Protein AF-A0A4Y9YBQ2-F1 (afdb_monomer)

Solvent-accessible surface area (backbone atoms only — not comparable to full-atom values): 8534 Å² total; per-residue (Å²): 120,81,76,60,64,74,80,47,97,61,52,75,68,55,50,54,53,50,49,50,53,51,50,43,52,56,54,51,53,49,58,74,42,38,68,60,37,47,74,73,56,74,52,59,44,95,51,78,89,71,76,59,71,54,60,51,67,58,55,50,52,48,53,50,47,52,64,72,40,59,87,47,47,63,62,60,61,54,68,72,64,74,46,59,78,79,62,68,38,44,84,66,38,86,88,66,56,30,70,59,42,44,48,54,53,56,61,67,34,76,77,58,74,42,97,73,50,82,67,47,75,78,47,44,66,60,53,56,52,53,56,51,53,53,61,62,65,74,74,118

pLDDT: mean 88.91, std 13.11, range [45.28, 98.0]

Mean predicted aligned error: 8.49 Å

Organism: NCBI:txid205917

Secondary structure (DSSP, 8-state):
-GGGGGSS---HHHHHHHHHHHHHHHHHHHHHTHHHHHHTT-S--SSGGGT--TTHHHHHHHHHHHHHHGGGHHHHHHTT---HHHH--SSS-TTS-HHHHHHHHHHHSGGGGSSS-TTHHHHHHHHHHHHHHHHHHTT-

Foldseek 3Di:
DLVVVVPDPQDPVRNVLVVLVVVLVVLVVCVVVVVVCVVVPVQDDPDNVPPDDSCVVSVVSNVVSVVVCVVVVLVVVCVVVDACVRVVDLCPHPVRPSVVSVVVVVCPDPQNPDPDGPCCVVCVVVVVVVVVVVVVVVVD

InterPro domains:
  IPR002655 Acyl-CoA oxidase, C-terminal [PF01756] (4-127)
  IPR012258 Acyl-CoA oxidase [PTHR10909] (7-122)
  IPR036250 Acyl-CoA dehydrogenase-like, C-terminal [SSF47203] (6-126)

Structure (mmCIF, N/CA/C/O backbone):
data_AF-A0A4Y9YBQ2-F1
#
_entry.id   AF-A0A4Y9YBQ2-F1
#
loop_
_atom_site.group_PDB
_atom_site.id
_atom_site.type_symbol
_atom_site.label_atom_id
_atom_site.label_alt_id
_atom_site.label_comp_id
_atom_site.label_asym_id
_atom_site.label_entity_id
_atom_site.label_seq_id
_atom_site.pdbx_PDB_ins_code
_atom_site.Cartn_x
_atom_site.Cartn_y
_atom_site.Cartn_z
_atom_site.occupancy
_atom_site.B_iso_or_equiv
_atom_site.auth_seq_id
_atom_site.auth_comp_id
_atom_site.auth_asym_id
_atom_site.auth_atom_id
_atom_site.pdbx_PDB_model_num
ATOM 1 N N . MET A 1 1 ? 5.268 -11.752 -26.389 1.00 45.28 1 MET A N 1
ATOM 2 C CA . MET A 1 1 ? 4.579 -11.174 -25.218 1.00 45.28 1 MET A CA 1
ATOM 3 C C . MET A 1 1 ? 4.196 -9.700 -25.397 1.00 45.28 1 MET A C 1
ATOM 5 O O . MET A 1 1 ? 3.020 -9.409 -25.283 1.00 45.28 1 MET A O 1
ATOM 9 N N . ILE A 1 2 ? 5.089 -8.765 -25.774 1.00 49.91 2 ILE A N 1
ATOM 10 C CA . ILE A 1 2 ? 4.683 -7.351 -26.021 1.00 49.91 2 ILE A CA 1
ATOM 11 C C . ILE A 1 2 ? 3.826 -7.174 -27.298 1.00 49.91 2 ILE A C 1
ATOM 13 O O . ILE A 1 2 ? 2.962 -6.302 -27.345 1.00 49.91 2 ILE A O 1
ATOM 17 N N . ASN A 1 3 ? 4.009 -8.018 -28.321 1.00 46.97 3 ASN A N 1
ATOM 18 C CA . ASN A 1 3 ? 3.246 -7.921 -29.577 1.00 46.97 3 ASN A CA 1
ATOM 19 C C . ASN A 1 3 ? 1.770 -8.351 -29.467 1.00 46.97 3 ASN A C 1
ATOM 21 O O . ASN A 1 3 ? 0.996 -8.011 -30.354 1.00 46.97 3 ASN A O 1
ATOM 25 N N . GLU A 1 4 ? 1.367 -9.036 -28.393 1.00 49.56 4 GLU A N 1
ATOM 26 C CA . GLU A 1 4 ? -0.018 -9.506 -28.188 1.00 49.56 4 GLU A CA 1
ATOM 27 C C . GLU A 1 4 ? -0.932 -8.421 -27.590 1.00 49.56 4 GLU A C 1
ATOM 29 O O . GLU A 1 4 ? -2.150 -8.506 -27.688 1.00 49.56 4 GLU A O 1
ATOM 34 N N . LEU A 1 5 ? -0.364 -7.324 -27.070 1.00 52.31 5 LEU A N 1
ATOM 35 C CA . LEU A 1 5 ? -1.128 -6.142 -26.639 1.00 52.31 5 LEU A CA 1
ATOM 36 C C . LEU A 1 5 ? -1.690 -5.316 -27.812 1.00 52.31 5 LEU A C 1
ATOM 38 O O . LEU A 1 5 ? -2.369 -4.315 -27.581 1.00 52.31 5 LEU A O 1
ATOM 42 N N . ARG A 1 6 ? -1.394 -5.691 -29.065 1.00 53.28 6 ARG A N 1
ATOM 43 C CA . ARG A 1 6 ? -2.005 -5.068 -30.250 1.00 53.28 6 ARG A CA 1
ATOM 44 C C . ARG A 1 6 ? -3.459 -5.494 -30.462 1.00 53.28 6 ARG A C 1
ATOM 46 O O . ARG A 1 6 ? -4.216 -4.684 -30.985 1.00 53.28 6 ARG A O 1
ATOM 53 N N . ASP A 1 7 ? -3.837 -6.688 -30.003 1.00 52.47 7 ASP A N 1
ATOM 54 C CA . ASP A 1 7 ? -5.174 -7.264 -30.219 1.00 52.47 7 ASP A CA 1
ATOM 55 C C . ASP A 1 7 ? -6.123 -7.084 -29.023 1.00 52.47 7 ASP A C 1
ATOM 57 O O . ASP A 1 7 ? -7.315 -7.372 -29.115 1.00 52.47 7 ASP A O 1
ATOM 61 N N . ALA A 1 8 ? -5.626 -6.561 -27.899 1.00 58.00 8 ALA A N 1
ATOM 62 C CA . ALA A 1 8 ? -6.465 -6.206 -26.763 1.00 58.00 8 ALA A CA 1
ATOM 63 C C . ALA A 1 8 ? -7.116 -4.834 -26.998 1.00 58.00 8 ALA A C 1
ATOM 65 O O . ALA A 1 8 ? -6.439 -3.866 -27.351 1.00 58.00 8 ALA A O 1
ATOM 66 N N . SER A 1 9 ? -8.420 -4.729 -26.731 1.00 68.62 9 SER A N 1
ATOM 67 C CA . SER A 1 9 ? -9.279 -3.531 -26.815 1.00 68.62 9 SER A CA 1
ATOM 68 C C . SER A 1 9 ? -8.889 -2.380 -25.866 1.00 68.62 9 SER A C 1
ATOM 70 O O . SER A 1 9 ? -9.724 -1.568 -25.471 1.00 68.62 9 SER A O 1
ATOM 72 N N . VAL A 1 10 ? -7.628 -2.322 -25.446 1.00 74.69 10 VAL A N 1
ATOM 73 C CA . VAL A 1 10 ? -7.082 -1.342 -24.517 1.00 74.69 10 VAL A CA 1
ATOM 74 C C . VAL A 1 10 ? -6.710 -0.092 -25.306 1.00 74.69 10 VAL A C 1
ATOM 76 O O . VAL A 1 10 ? -5.928 -0.149 -26.258 1.00 74.69 10 VAL A O 1
ATOM 79 N N . GLY A 1 11 ? -7.270 1.052 -24.908 1.00 85.31 11 GLY A N 1
ATOM 80 C CA . GLY A 1 11 ? -6.955 2.345 -25.513 1.00 85.31 11 GLY A CA 1
ATOM 81 C C . GLY A 1 11 ? -5.459 2.669 -25.454 1.00 85.31 11 GLY A C 1
ATOM 82 O O . GLY A 1 11 ? -4.715 2.130 -24.636 1.00 85.31 11 GLY A O 1
ATOM 83 N N . GLU A 1 12 ? -5.006 3.585 -26.311 1.00 87.62 12 GLU A N 1
ATOM 84 C CA . GLU A 1 12 ? -3.591 3.971 -26.412 1.00 87.62 12 GLU A CA 1
ATOM 85 C C . GLU A 1 12 ? -2.981 4.360 -25.059 1.00 87.62 12 GLU A C 1
ATOM 87 O O . GLU A 1 12 ? -1.922 3.855 -24.693 1.00 87.62 12 GLU A O 1
ATOM 92 N N . LYS A 1 13 ? -3.709 5.153 -24.267 1.00 88.75 13 LYS A N 1
ATOM 93 C CA . LYS A 1 13 ? -3.306 5.528 -22.905 1.00 88.75 13 LYS A CA 1
ATOM 94 C C . LYS A 1 13 ? -3.125 4.316 -21.990 1.00 88.75 13 LYS A C 1
ATOM 96 O O . LYS A 1 13 ? -2.115 4.225 -21.305 1.00 88.75 13 LYS A O 1
ATOM 101 N N . GLY A 1 14 ? -4.061 3.365 -22.018 1.00 90.75 14 GLY A N 1
ATOM 102 C CA . GLY A 1 14 ? -3.982 2.154 -21.199 1.00 90.75 14 GLY A CA 1
ATOM 103 C C . GLY A 1 14 ? -2.756 1.309 -21.544 1.00 90.75 14 GLY A C 1
ATOM 104 O O . GLY A 1 14 ? -2.075 0.819 -20.649 1.00 90.75 14 GLY A O 1
ATOM 105 N N . ARG A 1 15 ? -2.397 1.213 -22.831 1.00 91.38 15 ARG A N 1
ATOM 106 C CA . ARG A 1 15 ? -1.159 0.536 -23.246 1.00 91.38 15 ARG A CA 1
ATOM 107 C C . ARG A 1 15 ? 0.088 1.224 -22.699 1.00 91.38 15 ARG A C 1
ATOM 109 O O . ARG A 1 15 ? 0.998 0.532 -22.255 1.00 91.38 15 ARG A O 1
ATOM 116 N N . GLU A 1 16 ? 0.139 2.553 -22.711 1.00 93.44 16 GLU A N 1
ATOM 117 C CA . GLU A 1 16 ? 1.276 3.290 -22.148 1.00 93.44 16 GLU A CA 1
ATOM 118 C C . GLU A 1 16 ? 1.403 3.097 -20.633 1.00 93.44 16 GLU A C 1
ATOM 120 O O . GLU A 1 16 ? 2.506 2.874 -20.134 1.00 93.44 16 GLU A O 1
ATOM 125 N N . VAL A 1 17 ? 0.287 3.093 -19.898 1.00 94.88 17 VAL A N 1
ATOM 126 C CA . VAL A 1 17 ? 0.297 2.806 -18.454 1.00 94.88 17 VAL A CA 1
ATOM 127 C C . VAL A 1 17 ? 0.760 1.371 -18.183 1.00 94.88 17 VAL A C 1
ATOM 129 O O . VAL A 1 17 ? 1.655 1.165 -17.366 1.00 94.88 17 VAL A O 1
ATOM 132 N N . LEU A 1 18 ? 0.243 0.380 -18.915 1.00 94.50 18 LEU A N 1
ATOM 133 C CA . LEU A 1 18 ? 0.657 -1.020 -18.762 1.00 94.50 18 LEU A CA 1
ATOM 134 C C . LEU A 1 18 ? 2.140 -1.229 -19.087 1.00 94.50 18 LEU A C 1
ATOM 136 O O . LEU A 1 18 ? 2.815 -1.973 -18.380 1.00 94.50 18 LEU A O 1
ATOM 140 N N . LYS A 1 19 ? 2.679 -0.541 -20.104 1.00 95.56 19 LYS A N 1
ATOM 141 C CA . LYS A 1 19 ? 4.125 -0.549 -20.387 1.00 95.56 19 LYS A CA 1
ATOM 142 C C . LYS A 1 19 ? 4.931 -0.014 -19.208 1.00 95.56 19 LYS A C 1
ATOM 144 O O . LYS A 1 19 ? 5.947 -0.606 -18.864 1.00 95.56 19 LYS A O 1
ATOM 149 N N . ARG A 1 20 ? 4.487 1.075 -18.571 1.00 96.31 20 ARG A N 1
ATOM 150 C CA . ARG A 1 20 ? 5.159 1.636 -17.386 1.00 96.31 20 ARG A CA 1
ATOM 151 C C . ARG A 1 20 ? 5.129 0.672 -16.203 1.00 96.31 20 ARG A C 1
ATOM 153 O O . ARG A 1 20 ? 6.165 0.480 -15.580 1.00 96.31 20 ARG A O 1
ATOM 160 N N . VAL A 1 21 ? 3.986 0.039 -15.928 1.00 96.88 21 VAL A N 1
ATOM 161 C CA . VAL A 1 21 ? 3.866 -0.983 -14.870 1.00 96.88 21 VAL A CA 1
ATOM 162 C C . VAL A 1 21 ? 4.770 -2.180 -15.168 1.00 96.88 21 VAL A C 1
ATOM 164 O O . VAL A 1 21 ? 5.485 -2.648 -14.287 1.00 96.88 21 VAL A O 1
ATOM 167 N N . PHE A 1 22 ? 4.800 -2.641 -16.419 1.00 97.25 22 PHE A N 1
ATOM 168 C CA . PHE A 1 22 ? 5.677 -3.729 -16.842 1.00 97.25 22 PHE A CA 1
ATOM 169 C C . PHE A 1 22 ? 7.162 -3.365 -16.704 1.00 97.25 22 PHE A C 1
ATOM 171 O O . PHE A 1 22 ? 7.936 -4.155 -16.174 1.00 97.25 22 PHE A O 1
ATOM 178 N N . HIS A 1 23 ? 7.568 -2.163 -17.121 1.00 97.62 23 HIS A N 1
ATOM 179 C CA . HIS A 1 23 ? 8.935 -1.682 -16.911 1.00 97.62 23 HIS A CA 1
ATOM 180 C C . HIS A 1 23 ? 9.277 -1.589 -15.423 1.00 97.62 23 HIS A C 1
ATOM 182 O O . HIS A 1 23 ? 10.356 -2.024 -15.034 1.00 97.62 23 HIS A O 1
ATOM 188 N N . LEU A 1 24 ? 8.364 -1.080 -14.591 1.00 97.94 24 LEU A N 1
ATOM 189 C CA . LEU A 1 24 ? 8.567 -1.022 -13.146 1.00 97.94 24 LEU A CA 1
ATOM 190 C C . LEU A 1 24 ? 8.795 -2.424 -12.571 1.00 97.94 24 LEU A C 1
ATOM 192 O O . LEU A 1 24 ? 9.758 -2.618 -11.837 1.00 97.94 24 LEU A O 1
ATOM 196 N N . TYR A 1 25 ? 7.970 -3.401 -12.957 1.00 97.88 25 TYR A N 1
ATOM 197 C CA . TYR A 1 25 ? 8.144 -4.800 -12.563 1.00 97.88 25 TYR A CA 1
ATOM 198 C C . TYR A 1 25 ? 9.533 -5.328 -12.945 1.00 97.88 25 TYR A C 1
ATOM 200 O O . TYR A 1 25 ? 10.250 -5.824 -12.083 1.00 97.88 25 TYR A O 1
ATOM 208 N N . LEU A 1 26 ? 9.957 -5.152 -14.202 1.00 97.62 26 LEU A N 1
ATOM 209 C CA . LEU A 1 26 ? 11.270 -5.614 -14.661 1.00 97.62 26 LEU A CA 1
ATOM 210 C C . LEU A 1 26 ? 12.429 -4.983 -13.882 1.00 97.62 26 LEU A C 1
ATOM 212 O O . LEU A 1 26 ? 13.377 -5.681 -13.527 1.00 97.62 26 LEU A O 1
ATOM 216 N N . LEU A 1 27 ? 12.370 -3.672 -13.630 1.00 96.31 27 LEU A N 1
ATOM 217 C CA . LEU A 1 27 ? 13.433 -2.972 -12.912 1.00 96.31 27 LEU A CA 1
ATOM 218 C C . LEU A 1 27 ? 13.477 -3.360 -11.432 1.00 96.31 27 LEU A C 1
ATOM 220 O O . LEU A 1 27 ? 14.567 -3.545 -10.905 1.00 96.31 27 LEU A O 1
ATOM 224 N N . VAL A 1 28 ? 12.326 -3.541 -10.779 1.00 97.19 28 VAL A N 1
ATOM 225 C CA . VAL A 1 28 ? 12.266 -4.020 -9.389 1.00 97.19 28 VAL A CA 1
ATOM 226 C C . VAL A 1 28 ? 12.779 -5.456 -9.289 1.00 97.19 28 VAL A C 1
ATOM 228 O O . VAL A 1 28 ? 13.591 -5.746 -8.420 1.00 97.19 28 VAL A O 1
ATOM 231 N N . THR A 1 29 ? 12.409 -6.342 -10.217 1.00 97.06 29 THR A N 1
ATOM 232 C CA . THR A 1 29 ? 12.964 -7.705 -10.263 1.00 97.06 29 THR A CA 1
ATOM 233 C C . THR A 1 29 ? 14.478 -7.696 -10.504 1.00 97.06 29 THR A C 1
ATOM 235 O O . THR A 1 29 ? 15.205 -8.496 -9.917 1.00 97.06 29 THR A O 1
ATOM 238 N N . ALA A 1 30 ? 14.989 -6.777 -11.329 1.00 94.75 30 ALA A N 1
ATOM 239 C CA . ALA A 1 30 ? 16.431 -6.586 -11.478 1.00 94.75 30 ALA A CA 1
ATOM 240 C C . ALA A 1 30 ? 17.079 -6.049 -10.188 1.00 94.75 30 ALA A C 1
ATOM 242 O O . ALA A 1 30 ? 18.192 -6.452 -9.855 1.00 94.75 30 ALA A O 1
ATOM 243 N N . GLU A 1 31 ? 16.389 -5.178 -9.446 1.00 94.81 31 GLU A N 1
ATOM 244 C CA . GLU A 1 31 ? 16.853 -4.690 -8.146 1.00 94.81 31 GLU A CA 1
ATOM 245 C C . GLU A 1 31 ? 16.921 -5.818 -7.096 1.00 94.81 31 GLU A C 1
ATOM 247 O O . GLU A 1 31 ? 17.888 -5.914 -6.339 1.00 94.81 31 GLU A O 1
ATOM 252 N N . GLU A 1 32 ? 15.954 -6.733 -7.091 1.00 96.12 32 GLU A N 1
ATOM 253 C CA . GLU A 1 32 ? 15.973 -7.926 -6.233 1.00 96.12 32 GLU A CA 1
ATOM 254 C C . GLU A 1 32 ? 17.132 -8.876 -6.585 1.00 96.12 32 GLU A C 1
ATOM 256 O O . GLU A 1 32 ? 17.726 -9.492 -5.699 1.00 96.12 32 GLU A O 1
ATOM 261 N N . ALA A 1 33 ? 17.510 -8.951 -7.865 1.00 95.00 33 ALA A N 1
ATOM 262 C CA . ALA A 1 33 ? 18.604 -9.785 -8.367 1.00 95.00 33 ALA A CA 1
ATOM 263 C C . ALA A 1 33 ? 19.988 -9.097 -8.349 1.00 95.00 33 ALA A C 1
ATOM 265 O O . ALA A 1 33 ? 20.934 -9.596 -8.966 1.00 95.00 33 ALA A O 1
ATOM 266 N N . LEU A 1 34 ? 20.148 -7.959 -7.656 1.00 92.50 34 LEU A N 1
ATOM 267 C CA . LEU A 1 34 ? 21.379 -7.153 -7.713 1.00 92.50 34 LEU A CA 1
ATOM 268 C C . LEU A 1 34 ? 22.654 -7.927 -7.378 1.00 92.50 34 LEU A C 1
ATOM 270 O O . LEU A 1 34 ? 23.686 -7.684 -8.000 1.00 92.50 34 LEU A O 1
ATOM 274 N N . VAL A 1 35 ? 22.597 -8.843 -6.409 1.00 92.00 35 VAL A N 1
ATOM 275 C CA . VAL A 1 35 ? 23.769 -9.623 -5.982 1.00 92.00 35 VAL A CA 1
ATOM 276 C C . VAL A 1 35 ? 24.337 -10.424 -7.150 1.00 92.00 35 VAL A C 1
ATOM 278 O O . VAL A 1 35 ? 25.531 -10.329 -7.433 1.00 92.00 35 VAL A O 1
ATOM 281 N N . ASP A 1 36 ? 23.482 -11.145 -7.873 1.00 93.62 36 ASP A N 1
ATOM 282 C CA . ASP A 1 36 ? 23.892 -11.954 -9.019 1.00 93.62 36 ASP A CA 1
ATOM 283 C C . ASP A 1 36 ? 24.319 -11.070 -10.194 1.00 93.62 36 ASP A C 1
ATOM 285 O O . ASP A 1 36 ? 25.356 -11.306 -10.817 1.00 93.62 36 ASP A O 1
ATOM 289 N N . LEU A 1 37 ? 23.571 -9.997 -10.471 1.00 91.50 37 LEU A N 1
ATOM 290 C CA . LEU A 1 37 ? 23.889 -9.061 -11.552 1.00 91.50 37 LEU A CA 1
ATOM 291 C C . LEU A 1 37 ? 25.260 -8.391 -11.367 1.00 91.50 37 LEU A C 1
ATOM 293 O O . LEU A 1 37 ? 25.989 -8.192 -12.344 1.00 91.50 37 LEU A O 1
ATOM 297 N N . LEU A 1 38 ? 25.628 -8.067 -10.127 1.00 89.31 38 LEU A N 1
ATOM 298 C CA . LEU A 1 38 ? 26.945 -7.530 -9.790 1.00 89.31 38 LEU A CA 1
ATOM 299 C C . LEU A 1 38 ? 28.021 -8.623 -9.815 1.00 89.31 38 LEU A C 1
ATOM 301 O O . LEU A 1 38 ? 29.097 -8.389 -10.364 1.00 89.31 38 LEU A O 1
ATOM 305 N N . ALA A 1 39 ? 27.735 -9.822 -9.297 1.00 89.62 39 ALA A N 1
ATOM 306 C CA . ALA A 1 39 ? 28.679 -10.942 -9.280 1.00 89.62 39 ALA A CA 1
ATOM 307 C C . ALA A 1 39 ? 29.087 -11.399 -10.692 1.00 89.62 39 ALA A C 1
ATOM 309 O O . ALA A 1 39 ? 30.262 -11.663 -10.944 1.00 89.62 39 ALA A O 1
ATOM 310 N N . PHE A 1 40 ? 28.143 -11.432 -11.638 1.00 91.00 40 PHE A N 1
ATOM 311 C CA . PHE A 1 40 ? 28.419 -11.722 -13.049 1.00 91.00 40 PHE A CA 1
ATOM 312 C C . PHE A 1 40 ? 28.962 -10.511 -13.827 1.00 91.00 40 PHE A C 1
ATOM 314 O O . PHE A 1 40 ? 29.292 -10.627 -15.009 1.00 91.00 40 PHE A O 1
ATOM 321 N N . GLY A 1 41 ? 29.065 -9.341 -13.187 1.00 85.75 41 GLY A N 1
ATOM 322 C CA . GLY A 1 41 ? 29.534 -8.109 -13.816 1.00 85.75 41 GLY A CA 1
ATOM 323 C C . GLY A 1 41 ? 28.640 -7.649 -14.968 1.00 85.75 41 GLY A C 1
ATOM 324 O O . GLY A 1 41 ? 29.155 -7.106 -15.948 1.00 85.75 41 GLY A O 1
ATOM 325 N N . LEU A 1 42 ? 27.331 -7.906 -14.870 1.00 86.75 42 LEU A N 1
ATOM 326 C CA . LEU A 1 42 ? 26.309 -7.457 -15.821 1.00 86.75 42 LEU A CA 1
ATOM 327 C C . LEU A 1 42 ? 25.943 -5.987 -15.592 1.00 86.75 42 LEU A C 1
ATOM 329 O O . LEU A 1 42 ? 25.622 -5.280 -16.543 1.00 86.75 42 LEU A O 1
ATOM 333 N N . LEU A 1 43 ? 26.052 -5.517 -14.346 1.00 83.62 43 LEU A N 1
ATOM 334 C CA . LEU A 1 43 ? 25.988 -4.101 -13.994 1.00 83.62 43 LEU A CA 1
ATOM 335 C C . LEU A 1 43 ? 27.406 -3.596 -13.742 1.00 83.62 43 LEU A C 1
ATOM 337 O O . LEU A 1 43 ? 28.047 -3.971 -12.760 1.00 83.62 43 LEU A O 1
ATOM 341 N N . ARG A 1 44 ? 27.914 -2.766 -14.654 1.00 75.06 44 ARG A N 1
ATOM 342 C CA . ARG A 1 44 ? 29.238 -2.148 -14.537 1.00 75.06 44 ARG A CA 1
ATOM 343 C C . ARG A 1 44 ? 29.091 -0.639 -14.416 1.00 75.06 44 ARG A C 1
ATOM 345 O O . ARG A 1 44 ? 28.205 -0.081 -15.063 1.00 75.06 44 ARG A O 1
ATOM 352 N N . PRO A 1 45 ? 29.957 0.027 -13.636 1.00 71.94 45 PRO A N 1
ATOM 353 C CA . PRO A 1 45 ? 30.060 1.473 -13.699 1.00 71.94 45 PRO A CA 1
ATOM 354 C C . PRO A 1 45 ? 30.399 1.879 -15.134 1.00 71.94 45 PRO A C 1
ATOM 356 O O . PRO A 1 45 ? 31.270 1.266 -15.755 1.00 71.94 45 PR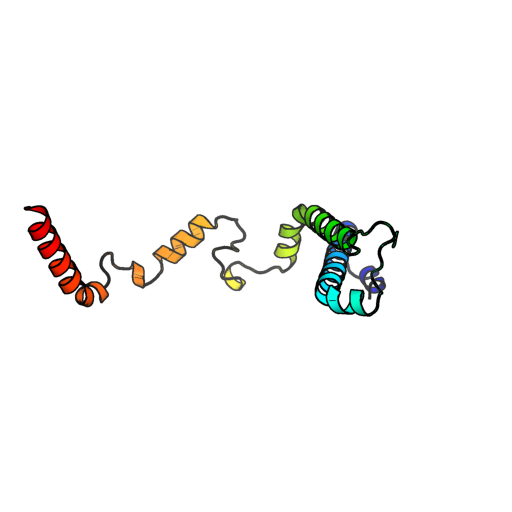O A O 1
ATOM 359 N N . GLU A 1 46 ? 29.717 2.904 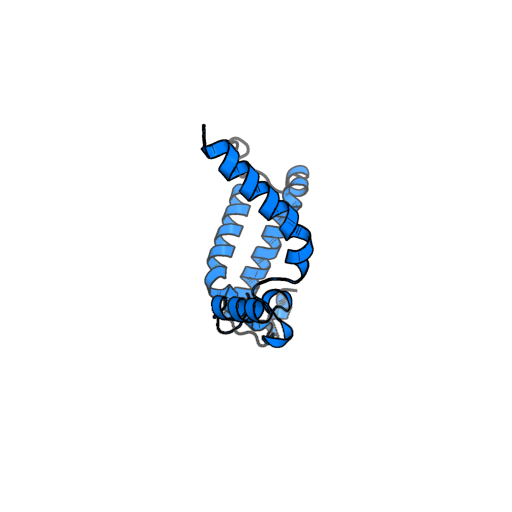-15.641 1.00 68.12 46 GLU A N 1
ATOM 360 C CA . GLU A 1 46 ? 29.979 3.475 -16.968 1.00 68.12 46 GLU A CA 1
ATOM 361 C C . GLU A 1 46 ? 31.434 3.974 -17.062 1.00 68.12 46 GLU A C 1
ATOM 363 O O . GLU A 1 46 ? 32.094 3.800 -18.081 1.00 68.12 46 GLU A O 1
ATOM 368 N N . GLU A 1 47 ? 31.968 4.457 -15.933 1.00 72.62 47 GLU A N 1
ATOM 369 C CA . GLU A 1 47 ? 33.353 4.890 -15.757 1.00 72.62 47 GLU A CA 1
ATOM 370 C C . GLU A 1 47 ? 34.017 4.146 -14.576 1.00 72.62 47 GLU A C 1
ATOM 372 O O . GLU A 1 47 ? 33.890 4.565 -13.418 1.00 72.62 47 GLU A O 1
ATOM 377 N N . PRO A 1 48 ? 34.754 3.041 -14.825 1.00 66.50 48 PRO A N 1
ATOM 378 C CA . PRO A 1 48 ? 35.344 2.192 -13.779 1.00 66.50 48 PRO A CA 1
ATOM 379 C C . PRO A 1 48 ? 36.288 2.927 -12.817 1.00 66.50 48 PRO A C 1
ATOM 381 O O . PRO A 1 48 ? 36.460 2.523 -11.669 1.00 66.50 48 PRO A O 1
ATOM 384 N N . TRP A 1 49 ? 36.901 4.013 -13.285 1.00 71.69 49 TRP A N 1
ATOM 385 C CA . TRP A 1 49 ? 37.903 4.794 -12.556 1.00 71.69 49 TRP A CA 1
ATOM 386 C C . TRP A 1 49 ? 37.293 5.853 -11.632 1.00 71.69 49 TRP A C 1
ATOM 388 O O . TRP A 1 49 ? 38.002 6.417 -10.803 1.00 71.69 49 TRP A O 1
ATOM 398 N N . GLN A 1 50 ? 35.994 6.135 -11.773 1.00 65.88 50 GLN A N 1
ATOM 399 C CA . GLN A 1 50 ? 35.304 7.198 -11.035 1.00 65.88 50 GLN A CA 1
ATOM 400 C C . GLN A 1 50 ? 34.597 6.702 -9.763 1.00 65.88 50 GLN A C 1
ATOM 402 O O . GLN A 1 50 ? 34.008 7.505 -9.046 1.00 65.88 50 GLN A O 1
ATOM 407 N N . GLY A 1 51 ? 34.683 5.405 -9.435 1.00 65.50 51 GLY A N 1
ATOM 408 C CA . GLY A 1 51 ? 34.225 4.873 -8.143 1.00 65.50 51 GLY A CA 1
ATOM 409 C C . GLY A 1 51 ? 32.726 5.051 -7.862 1.00 65.50 51 GLY A C 1
ATOM 410 O O . GLY A 1 51 ? 32.337 5.158 -6.702 1.00 65.50 51 GLY A O 1
ATOM 411 N N . GLY A 1 52 ? 31.891 5.117 -8.904 1.00 76.50 52 GLY A N 1
ATOM 412 C CA . GLY A 1 52 ? 30.442 5.291 -8.769 1.00 76.50 52 GLY A CA 1
ATOM 413 C C . GLY A 1 52 ? 29.702 3.996 -8.421 1.00 76.50 52 GLY A C 1
ATOM 414 O O . GLY A 1 52 ? 30.123 2.909 -8.817 1.00 76.50 52 GLY A O 1
ATOM 415 N N . ASP A 1 53 ? 28.570 4.118 -7.719 1.00 85.25 53 ASP A N 1
ATOM 416 C CA . ASP A 1 53 ? 27.641 3.003 -7.497 1.00 85.25 53 ASP A CA 1
ATOM 417 C C . ASP A 1 53 ? 26.915 2.662 -8.820 1.00 85.25 53 ASP A C 1
ATOM 419 O O . ASP A 1 53 ? 26.089 3.467 -9.276 1.00 85.25 53 ASP A O 1
ATOM 423 N N . PRO A 1 54 ? 27.171 1.481 -9.428 1.00 85.19 54 PRO A N 1
ATOM 424 C CA . PRO A 1 54 ? 26.570 1.073 -10.702 1.00 85.19 54 PRO A CA 1
ATOM 425 C C . PRO A 1 54 ? 25.051 0.858 -10.620 1.00 85.19 54 PRO A C 1
ATOM 427 O O . PRO A 1 54 ? 24.393 0.708 -11.646 1.00 85.19 54 PRO A O 1
ATOM 430 N N . THR A 1 55 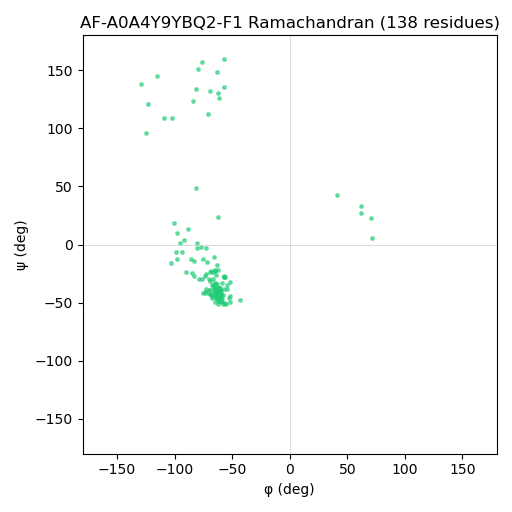? 24.478 0.845 -9.416 1.00 90.00 55 THR A N 1
ATOM 431 C CA . THR A 1 55 ? 23.044 0.640 -9.183 1.00 90.00 55 THR A CA 1
ATOM 432 C C . THR A 1 55 ? 22.253 1.951 -9.095 1.00 90.00 55 THR A C 1
ATOM 434 O O . THR A 1 55 ? 21.022 1.933 -9.084 1.00 90.00 55 THR A O 1
ATOM 437 N N . THR A 1 56 ? 22.931 3.106 -9.099 1.00 90.31 56 THR A N 1
ATOM 438 C CA . THR A 1 56 ? 22.295 4.430 -8.957 1.00 90.31 56 THR A CA 1
ATOM 439 C C . THR A 1 56 ? 21.243 4.681 -10.038 1.00 90.31 56 THR A C 1
ATOM 441 O O . THR A 1 56 ? 20.100 5.012 -9.724 1.00 90.31 56 THR A O 1
ATOM 444 N N . SER A 1 57 ? 21.595 4.476 -11.310 1.00 89.94 57 SER A N 1
ATOM 445 C CA . SER A 1 57 ? 20.696 4.733 -12.444 1.00 89.94 57 SER A CA 1
ATOM 446 C C . SER A 1 57 ? 19.451 3.842 -12.416 1.00 89.94 57 SER A C 1
ATOM 448 O O . SER A 1 57 ? 18.364 4.300 -12.761 1.00 89.94 57 SER A O 1
ATOM 450 N N . LEU A 1 58 ? 19.587 2.597 -11.941 1.00 92.50 58 LEU A N 1
ATOM 451 C CA . LEU A 1 58 ? 18.465 1.675 -11.754 1.00 92.50 58 LEU A CA 1
ATOM 452 C C . LEU A 1 58 ? 17.464 2.233 -10.733 1.00 92.50 58 LEU A C 1
ATOM 454 O O . LEU A 1 58 ? 16.278 2.353 -11.035 1.00 92.50 58 LEU A O 1
ATOM 458 N N . ARG A 1 59 ? 17.943 2.638 -9.550 1.00 94.25 59 ARG A N 1
ATOM 459 C CA . ARG A 1 59 ? 17.081 3.182 -8.484 1.00 94.25 59 ARG A CA 1
ATOM 460 C C . ARG A 1 59 ? 16.429 4.503 -8.871 1.00 94.25 59 ARG A C 1
ATOM 462 O O . ARG A 1 59 ? 15.269 4.739 -8.534 1.00 94.25 59 ARG A O 1
ATOM 469 N N . VAL A 1 60 ? 17.151 5.356 -9.600 1.00 96.00 60 VAL A N 1
ATOM 470 C CA . VAL A 1 60 ? 16.595 6.601 -10.148 1.00 96.00 60 VAL A CA 1
ATOM 471 C C . VAL A 1 60 ? 15.453 6.290 -11.117 1.00 96.00 60 VAL A C 1
ATOM 473 O O . VAL A 1 60 ? 14.364 6.837 -10.945 1.00 96.00 60 VAL A O 1
ATOM 476 N N . ALA A 1 61 ? 15.653 5.361 -12.056 1.00 96.50 61 ALA A N 1
ATOM 477 C CA . ALA A 1 61 ? 14.626 4.965 -13.019 1.00 96.50 61 ALA A CA 1
ATOM 478 C C . ALA A 1 61 ? 13.379 4.363 -12.343 1.00 96.50 61 ALA A C 1
ATOM 480 O O . ALA A 1 61 ? 12.253 4.696 -12.720 1.00 96.50 61 ALA A O 1
ATOM 481 N N . ILE A 1 62 ? 13.554 3.536 -11.305 1.00 97.81 62 ILE A N 1
ATOM 482 C CA . ILE A 1 62 ? 12.442 3.018 -10.488 1.00 97.81 62 ILE A CA 1
ATOM 483 C C . ILE A 1 62 ? 11.678 4.177 -9.839 1.00 97.81 62 ILE A C 1
ATOM 485 O O . ILE A 1 62 ? 10.454 4.257 -9.953 1.00 97.81 62 ILE A O 1
ATOM 489 N N . GLY A 1 63 ? 12.387 5.121 -9.212 1.00 98.00 63 GLY A N 1
ATOM 490 C CA . GLY A 1 63 ? 11.773 6.291 -8.585 1.00 98.00 63 GLY A CA 1
ATOM 491 C C . GLY A 1 63 ? 11.000 7.176 -9.570 1.00 98.00 63 GLY A C 1
ATOM 492 O O . GLY A 1 63 ? 9.920 7.672 -9.242 1.00 98.00 63 GLY A O 1
ATOM 493 N N . GLU A 1 64 ? 11.517 7.369 -10.782 1.00 98.00 64 GLU A N 1
ATOM 494 C CA . GLU A 1 64 ? 10.842 8.112 -11.851 1.00 98.00 64 GLU A CA 1
ATOM 495 C C . GLU A 1 64 ? 9.580 7.403 -12.348 1.00 98.00 64 GLU A C 1
ATOM 497 O O . GLU A 1 64 ? 8.533 8.043 -12.472 1.00 98.00 64 GLU A O 1
ATOM 502 N N . LEU A 1 65 ? 9.641 6.084 -12.560 1.00 97.69 65 LEU A N 1
ATOM 503 C CA . LEU A 1 65 ? 8.475 5.289 -12.947 1.00 97.69 65 LEU A CA 1
ATOM 504 C C . LEU A 1 65 ? 7.392 5.305 -11.867 1.00 97.69 65 LEU A C 1
ATOM 506 O O . LEU A 1 65 ? 6.224 5.506 -12.195 1.00 97.69 65 LEU A O 1
ATOM 510 N N . CYS A 1 66 ? 7.766 5.172 -10.590 1.00 97.88 66 CYS A N 1
ATOM 511 C CA . CYS A 1 66 ? 6.830 5.298 -9.475 1.00 97.88 66 CYS A CA 1
ATOM 512 C C . CYS A 1 66 ? 6.112 6.652 -9.511 1.00 97.88 66 CYS A C 1
ATOM 514 O O . CYS A 1 66 ? 4.884 6.688 -9.504 1.00 97.88 66 CYS A O 1
ATOM 516 N N . ARG A 1 67 ? 6.848 7.768 -9.636 1.00 97.81 67 ARG A N 1
ATOM 517 C CA . ARG A 1 67 ? 6.249 9.114 -9.739 1.00 97.81 67 ARG A CA 1
ATOM 518 C C . ARG A 1 67 ? 5.323 9.253 -10.947 1.00 97.81 67 ARG A C 1
ATOM 520 O O . ARG A 1 67 ? 4.263 9.860 -10.827 1.00 97.81 67 ARG A O 1
ATOM 527 N N . ALA A 1 68 ? 5.704 8.687 -12.090 1.00 96.69 68 ALA A N 1
ATOM 528 C CA . ALA A 1 68 ? 4.902 8.718 -13.310 1.00 96.69 68 ALA A CA 1
ATOM 529 C C . ALA A 1 68 ? 3.624 7.865 -13.226 1.00 96.69 68 ALA A C 1
ATOM 531 O O . ALA A 1 68 ? 2.683 8.121 -13.978 1.00 96.69 68 ALA A O 1
ATOM 532 N N . LEU A 1 69 ? 3.592 6.856 -12.350 1.00 97.31 69 LEU A N 1
ATOM 533 C CA . LEU A 1 69 ? 2.441 5.975 -12.149 1.00 97.31 69 LEU A CA 1
ATOM 534 C C . LEU A 1 69 ? 1.469 6.476 -11.081 1.00 97.31 69 LEU A C 1
ATOM 536 O O . LEU A 1 69 ? 0.298 6.127 -11.174 1.00 97.31 69 LEU A O 1
ATOM 540 N N . VAL A 1 70 ? 1.901 7.309 -10.121 1.00 97.38 70 VAL A N 1
ATOM 541 C CA . VAL A 1 70 ? 1.049 7.829 -9.026 1.00 97.38 70 VAL A CA 1
ATOM 542 C C . VAL A 1 70 ? -0.347 8.287 -9.489 1.00 97.38 70 VAL A C 1
ATOM 544 O O . VAL A 1 70 ? -1.319 7.862 -8.866 1.00 97.38 70 VAL A O 1
ATOM 547 N N . PRO A 1 71 ? -0.503 9.085 -10.568 1.00 96.88 71 PRO A N 1
ATOM 548 C CA . PRO A 1 71 ? -1.826 9.541 -11.007 1.00 96.88 71 PRO A CA 1
ATOM 549 C C . PRO A 1 71 ? -2.754 8.419 -11.498 1.00 96.88 71 PRO A C 1
ATOM 551 O O . PRO A 1 71 ? -3.968 8.585 -11.495 1.00 96.88 71 PRO A O 1
ATOM 554 N N . GLU A 1 72 ? -2.189 7.290 -11.922 1.00 96.12 72 GLU A N 1
ATOM 555 C CA . GLU A 1 72 ? -2.903 6.172 -12.546 1.00 96.12 72 GLU A CA 1
ATOM 556 C C . GLU A 1 72 ? -3.220 5.048 -11.546 1.00 96.12 72 GLU A C 1
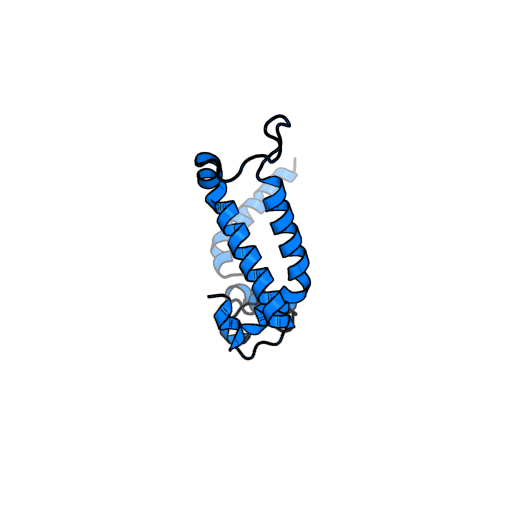ATOM 558 O O . GLU A 1 72 ? -4.007 4.159 -11.863 1.00 96.12 72 GLU A O 1
ATOM 563 N N . VAL A 1 73 ? -2.625 5.061 -10.342 1.00 95.56 73 VAL A N 1
ATOM 564 C CA . VAL A 1 73 ? -2.730 3.952 -9.371 1.00 95.56 73 VAL A CA 1
ATOM 565 C C . VAL A 1 73 ? -4.179 3.647 -9.003 1.00 95.56 73 VAL A C 1
ATOM 567 O O . VAL A 1 73 ? -4.546 2.479 -8.994 1.00 95.56 73 VAL A O 1
ATOM 570 N N . ILE A 1 74 ? -5.006 4.670 -8.760 1.00 94.31 74 ILE A N 1
ATOM 571 C CA . ILE A 1 74 ? -6.423 4.477 -8.405 1.00 94.31 74 ILE A CA 1
ATOM 572 C C . ILE A 1 74 ? -7.171 3.782 -9.550 1.00 94.31 74 ILE A C 1
ATOM 574 O O . ILE A 1 74 ? -7.841 2.781 -9.337 1.00 94.31 74 ILE A O 1
ATOM 578 N N . ALA A 1 75 ? -6.991 4.246 -10.789 1.00 93.75 75 ALA A N 1
ATOM 579 C CA . ALA 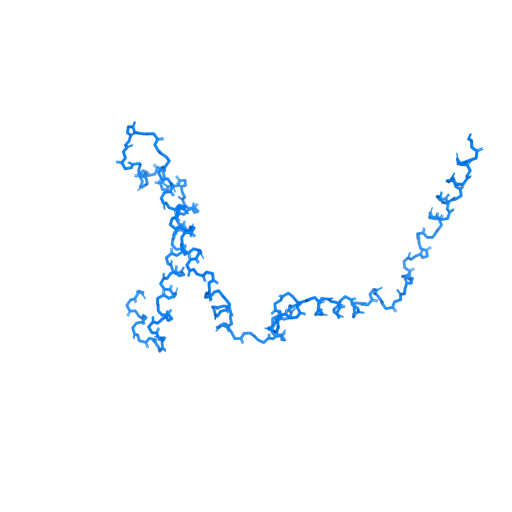A 1 75 ? -7.638 3.633 -11.948 1.00 93.75 75 ALA A CA 1
ATOM 580 C C . ALA A 1 75 ? -7.140 2.199 -12.205 1.00 93.75 75 ALA A C 1
ATOM 582 O O . ALA A 1 75 ? -7.916 1.339 -12.618 1.00 93.75 75 ALA A O 1
ATOM 583 N N . LEU A 1 76 ? -5.856 1.928 -11.948 1.00 95.00 76 LEU A N 1
ATOM 584 C CA . LEU A 1 76 ? -5.280 0.587 -12.040 1.00 95.00 76 LEU A CA 1
ATOM 585 C C . LEU A 1 76 ? -5.868 -0.363 -10.993 1.00 95.00 76 LEU A C 1
ATOM 587 O O . LEU A 1 76 ? -6.130 -1.518 -11.318 1.00 95.00 76 LEU A O 1
ATOM 591 N N . THR A 1 77 ? -6.087 0.104 -9.761 1.00 94.25 77 THR A N 1
ATOM 592 C CA . THR A 1 77 ? -6.723 -0.705 -8.714 1.00 94.25 77 THR A CA 1
ATOM 593 C C . THR A 1 77 ? -8.218 -0.888 -8.962 1.00 94.25 77 THR A C 1
ATOM 595 O O . THR A 1 77 ? -8.728 -1.993 -8.793 1.00 94.25 77 THR A O 1
ATOM 598 N N . ASP A 1 78 ? -8.909 0.144 -9.448 1.00 94.69 78 ASP A N 1
ATOM 599 C CA . ASP A 1 78 ? -10.338 0.082 -9.776 1.00 94.69 78 ASP A CA 1
ATOM 600 C C . ASP A 1 78 ? -10.615 -0.856 -10.960 1.00 94.69 78 ASP A C 1
ATOM 602 O O . ASP A 1 78 ? -11.670 -1.487 -11.027 1.00 94.69 78 ASP A O 1
ATOM 606 N N . ALA A 1 79 ? -9.657 -1.003 -11.884 1.00 93.50 79 ALA A N 1
ATOM 607 C CA . ALA A 1 79 ? -9.776 -1.890 -13.041 1.00 93.50 79 ALA A CA 1
ATOM 608 C C . ALA A 1 79 ? -9.909 -3.380 -12.675 1.00 93.50 79 ALA A C 1
ATOM 610 O O . ALA A 1 79 ? -10.359 -4.161 -13.514 1.00 93.50 79 ALA A O 1
ATOM 611 N N . PHE A 1 80 ? -9.561 -3.787 -11.446 1.00 93.19 80 PHE A N 1
ATOM 612 C CA . PHE A 1 80 ? -9.850 -5.141 -10.962 1.00 93.19 80 PHE A CA 1
ATOM 613 C C . PHE A 1 80 ? -11.349 -5.395 -10.762 1.00 93.19 80 PHE A C 1
ATOM 615 O O . PHE A 1 80 ? -11.776 -6.546 -10.806 1.00 93.19 80 PHE A O 1
ATOM 622 N N . GLY A 1 81 ? -12.151 -4.340 -10.581 1.00 93.44 81 GLY A N 1
ATOM 623 C CA . GLY A 1 81 ? -13.608 -4.436 -10.526 1.00 93.44 81 GLY A CA 1
ATOM 624 C C . GLY A 1 81 ? -14.163 -5.103 -9.266 1.00 93.44 81 GLY A C 1
ATOM 625 O O . GLY A 1 81 ? -15.279 -5.611 -9.314 1.00 93.44 81 GLY A O 1
ATOM 626 N N . PHE A 1 82 ? -13.412 -5.114 -8.160 1.00 94.75 82 PHE A N 1
ATOM 627 C CA . PHE A 1 82 ? -13.901 -5.635 -6.883 1.00 94.75 82 PHE A CA 1
ATOM 628 C C . PHE A 1 82 ? -14.976 -4.720 -6.293 1.00 94.75 82 PHE A C 1
ATOM 630 O O . PHE A 1 82 ? -14.788 -3.509 -6.181 1.00 94.75 82 PHE A O 1
ATOM 637 N N . SER A 1 83 ? -16.089 -5.306 -5.869 1.00 95.88 83 SER A N 1
ATOM 638 C CA . SER A 1 83 ? -17.076 -4.623 -5.035 1.00 95.88 83 SER A CA 1
ATOM 639 C C . SER A 1 83 ? -16.603 -4.512 -3.583 1.00 95.88 83 SER A C 1
ATOM 641 O O . SER A 1 83 ? -15.823 -5.337 -3.106 1.00 95.88 83 SER A O 1
ATOM 643 N N . ASP A 1 84 ? -17.146 -3.547 -2.834 1.00 96.31 84 ASP A N 1
ATOM 644 C CA . ASP A 1 84 ? -16.866 -3.405 -1.394 1.00 96.31 84 ASP A CA 1
ATOM 645 C C . ASP A 1 84 ? -17.204 -4.679 -0.594 1.00 96.31 84 ASP A C 1
ATOM 647 O O . ASP A 1 84 ? -16.591 -4.948 0.438 1.00 96.31 84 ASP A O 1
ATOM 651 N N . TRP A 1 85 ? -18.166 -5.478 -1.074 1.00 95.75 85 TRP A N 1
ATOM 652 C CA . TRP A 1 85 ? -18.515 -6.765 -0.473 1.00 95.75 85 TRP A CA 1
ATOM 653 C C . TRP A 1 85 ? -17.455 -7.842 -0.734 1.00 95.75 85 TRP A C 1
ATOM 655 O O . TRP A 1 85 ? -17.123 -8.589 0.180 1.00 95.75 85 TRP A O 1
ATOM 665 N N . GLU A 1 86 ? -16.902 -7.913 -1.949 1.00 96.81 86 GLU A N 1
ATOM 666 C CA . GLU A 1 86 ? -15.819 -8.855 -2.277 1.00 96.81 86 GLU A CA 1
ATOM 667 C C . GLU A 1 86 ? -14.509 -8.477 -1.583 1.00 96.81 86 GLU A C 1
ATOM 669 O O . GLU A 1 86 ? -13.777 -9.354 -1.127 1.00 96.81 86 GLU A O 1
ATOM 674 N N . LEU A 1 87 ? -14.210 -7.177 -1.511 1.00 95.38 87 LEU A N 1
ATOM 675 C CA . LEU A 1 87 ? -12.978 -6.676 -0.910 1.00 95.38 87 LEU A CA 1
ATOM 676 C C . LEU A 1 87 ? -13.014 -6.721 0.625 1.00 95.38 87 LEU A C 1
ATOM 678 O O . LEU A 1 87 ? -11.962 -6.833 1.254 1.00 95.38 87 LEU A O 1
ATOM 682 N N . ASP A 1 88 ? -14.206 -6.587 1.218 1.00 95.19 88 ASP A N 1
ATOM 683 C CA . ASP A 1 88 ? -14.478 -6.598 2.661 1.00 95.19 88 ASP A CA 1
ATOM 684 C C . ASP A 1 88 ? -13.444 -5.818 3.504 1.00 95.19 88 ASP A C 1
ATOM 686 O O . ASP A 1 88 ? -13.021 -6.218 4.595 1.00 95.19 88 ASP A O 1
ATOM 690 N N . SER A 1 89 ? -13.040 -4.641 3.025 1.00 95.56 89 SER A N 1
ATOM 691 C CA . SER A 1 89 ? -11.995 -3.830 3.651 1.00 95.56 89 SER A CA 1
ATOM 692 C C . SER A 1 89 ? -12.496 -2.437 4.003 1.00 95.56 89 SER A C 1
ATOM 694 O O . SER A 1 89 ? -12.851 -1.657 3.127 1.00 95.56 89 SER A O 1
ATOM 696 N N . ALA A 1 90 ? -12.429 -2.068 5.287 1.00 96.00 90 ALA A N 1
ATOM 697 C CA . ALA A 1 90 ? -12.711 -0.694 5.716 1.00 96.00 90 ALA A CA 1
ATOM 698 C C . ALA A 1 90 ? -11.673 0.326 5.214 1.00 96.00 90 ALA A C 1
ATOM 700 O O . ALA A 1 90 ? -11.989 1.508 5.114 1.00 96.00 90 ALA A O 1
ATOM 701 N N . LEU A 1 91 ? -10.446 -0.111 4.906 1.00 96.44 91 LEU A N 1
ATOM 702 C CA . LEU A 1 91 ? -9.407 0.750 4.328 1.00 96.44 91 LEU A CA 1
ATOM 703 C C . LEU A 1 91 ? -9.544 0.891 2.808 1.00 96.44 91 LEU A C 1
ATOM 705 O O . LEU A 1 91 ? -9.107 1.894 2.257 1.00 96.44 91 LEU A O 1
ATOM 709 N N . GLY A 1 92 ? -10.127 -0.112 2.151 1.00 95.31 92 GLY A N 1
ATOM 710 C CA . GLY A 1 92 ? -10.279 -0.181 0.699 1.00 95.31 92 GLY A CA 1
ATOM 711 C C . GLY A 1 92 ? -11.665 0.209 0.189 1.00 95.31 92 GLY A C 1
ATOM 712 O O . GLY A 1 92 ? -12.005 -0.182 -0.917 1.00 95.31 92 GLY A O 1
ATOM 713 N N . VAL A 1 93 ? -12.474 0.921 0.981 1.00 96.06 93 VAL A N 1
ATOM 714 C CA . VAL A 1 93 ? -13.834 1.316 0.576 1.00 96.06 93 VAL A CA 1
ATOM 715 C C . VAL A 1 93 ? -13.785 2.234 -0.643 1.00 96.06 93 VAL A C 1
ATOM 717 O O . VAL A 1 93 ? -13.082 3.249 -0.627 1.00 96.06 93 VAL A O 1
ATOM 720 N N . TYR A 1 94 ? -14.591 1.916 -1.657 1.00 95.44 94 TYR A N 1
ATOM 721 C CA . TYR A 1 94 ? -14.617 2.620 -2.940 1.00 95.44 94 TYR A CA 1
ATOM 722 C C . TYR A 1 94 ? -14.909 4.127 -2.822 1.00 95.44 94 TYR A C 1
ATOM 724 O O . TYR A 1 94 ? -14.315 4.946 -3.520 1.00 95.44 94 TYR A O 1
ATOM 732 N N . ASP A 1 95 ? -15.802 4.525 -1.910 1.00 95.00 95 ASP A N 1
ATOM 733 C CA . ASP A 1 95 ? -16.199 5.929 -1.721 1.00 95.00 95 ASP A CA 1
ATOM 734 C C . ASP A 1 95 ? -15.173 6.788 -0.950 1.00 95.00 95 ASP A C 1
ATOM 736 O O . ASP A 1 95 ? -15.389 7.988 -0.743 1.00 95.00 95 ASP A O 1
ATOM 740 N N . GLY A 1 96 ? -14.068 6.182 -0.499 1.00 95.06 96 GLY A N 1
ATOM 741 C CA . GLY A 1 96 ? -12.997 6.841 0.244 1.00 95.06 96 GLY A CA 1
ATOM 742 C C . GLY A 1 96 ? -13.350 7.246 1.681 1.00 95.06 96 GLY A C 1
ATOM 743 O O . GLY A 1 96 ? -12.530 7.878 2.353 1.00 95.06 96 GLY A O 1
ATOM 744 N N . ARG A 1 97 ? -14.527 6.890 2.217 1.00 96.81 97 ARG A N 1
ATOM 745 C CA . ARG A 1 97 ? -14.964 7.241 3.587 1.00 96.81 97 ARG A CA 1
ATOM 746 C C . ARG A 1 97 ? -14.391 6.303 4.651 1.00 96.81 97 ARG A C 1
ATOM 748 O O . ARG A 1 97 ? -15.092 5.852 5.559 1.00 96.81 97 ARG A O 1
ATOM 755 N N . VAL A 1 98 ? -13.083 6.076 4.579 1.00 97.69 98 VAL A N 1
ATOM 756 C CA . VAL A 1 98 ? -12.333 5.104 5.386 1.00 97.69 98 VAL A CA 1
ATOM 757 C C . VAL A 1 98 ? -12.568 5.272 6.889 1.00 97.69 98 VAL A C 1
ATOM 759 O O . VAL A 1 98 ? -12.841 4.300 7.588 1.00 97.69 98 VAL A O 1
ATOM 762 N N . TYR A 1 99 ? -12.523 6.502 7.409 1.00 97.88 99 TYR A N 1
ATOM 763 C CA . TYR A 1 99 ? -12.702 6.738 8.847 1.00 97.88 99 TYR A CA 1
ATOM 764 C C . TYR A 1 99 ? -14.096 6.362 9.352 1.00 97.88 99 TYR A C 1
ATOM 766 O O . TYR A 1 99 ? -14.217 5.797 10.436 1.00 97.88 99 TYR A O 1
ATOM 774 N N . ASN A 1 100 ? -15.138 6.624 8.560 1.00 97.62 100 ASN A N 1
ATOM 775 C CA . ASN A 1 100 ? -16.500 6.238 8.922 1.00 97.62 100 ASN A CA 1
ATOM 776 C C . ASN A 1 100 ? -16.656 4.716 8.867 1.00 97.62 100 ASN A C 1
ATOM 778 O O . ASN A 1 100 ? -17.226 4.129 9.780 1.00 97.62 100 ASN A O 1
ATOM 782 N N . ALA A 1 101 ? -16.100 4.066 7.841 1.00 97.19 101 ALA A N 1
ATOM 783 C CA . ALA A 1 101 ? -16.135 2.612 7.727 1.00 97.19 101 ALA A CA 1
ATOM 784 C C . ALA A 1 101 ? -15.405 1.922 8.892 1.00 97.19 101 ALA A C 1
ATOM 786 O O . ALA A 1 101 ? -15.929 0.975 9.479 1.00 97.19 101 ALA A O 1
ATOM 787 N N . LEU A 1 102 ? -14.226 2.424 9.279 1.00 97.81 102 LEU A N 1
ATOM 788 C CA . LEU A 1 102 ? -13.492 1.942 10.452 1.00 97.81 102 LEU A CA 1
ATOM 789 C C . LEU A 1 102 ? -14.294 2.135 11.740 1.00 97.81 102 LEU A C 1
ATOM 791 O O . LEU A 1 102 ? -14.357 1.224 12.563 1.00 97.81 102 LEU A O 1
ATOM 795 N N . TRP A 1 103 ? -14.917 3.303 11.904 1.00 97.19 103 TRP A N 1
ATOM 796 C CA . TRP A 1 103 ? -15.738 3.611 13.068 1.00 97.19 103 TRP A CA 1
ATOM 797 C C . TRP A 1 103 ? -16.938 2.668 13.197 1.00 97.19 103 TRP A C 1
ATOM 799 O O . TRP A 1 103 ? -17.143 2.084 14.260 1.00 97.19 103 TRP A O 1
ATOM 809 N N . GLU A 1 104 ? -17.693 2.460 12.117 1.00 96.25 104 GLU A N 1
ATOM 810 C CA . GLU A 1 104 ? -18.852 1.563 12.133 1.00 96.25 104 GLU A CA 1
ATOM 811 C C . GLU A 1 104 ? -18.445 0.104 12.378 1.00 96.25 104 GLU A C 1
ATOM 813 O O . GLU A 1 104 ? -19.097 -0.583 13.166 1.00 96.25 104 GLU A O 1
ATOM 818 N N . ARG A 1 105 ? -17.325 -0.365 11.802 1.00 95.75 105 ARG A N 1
ATOM 819 C CA . ARG A 1 105 ? -16.795 -1.708 12.103 1.00 95.75 105 ARG A CA 1
ATOM 820 C C . ARG A 1 105 ? -16.384 -1.848 13.564 1.00 95.75 105 ARG A C 1
ATOM 822 O O . ARG A 1 105 ? -16.758 -2.824 14.204 1.00 95.75 105 ARG A O 1
ATOM 829 N N . ALA A 1 106 ? -15.662 -0.869 14.107 1.00 96.38 106 ALA A N 1
ATOM 830 C CA . ALA A 1 106 ? -15.269 -0.881 15.511 1.00 96.38 106 ALA A CA 1
ATOM 831 C C . ALA A 1 106 ? -16.495 -0.874 16.434 1.00 96.38 106 ALA A C 1
ATOM 833 O O . ALA A 1 106 ? -16.533 -1.603 17.418 1.00 96.38 106 ALA A O 1
ATOM 834 N N . LYS A 1 107 ? -17.530 -0.099 16.106 1.00 95.94 107 LYS A N 1
ATOM 835 C CA . LYS A 1 107 ? -18.778 -0.052 16.876 1.00 95.94 107 LYS A CA 1
ATOM 836 C C . LYS A 1 107 ? -19.571 -1.362 16.805 1.00 95.94 107 LYS A C 1
ATOM 838 O O . LYS A 1 107 ? -20.219 -1.725 17.782 1.00 95.94 107 LYS A O 1
ATOM 843 N N . GLY A 1 108 ? -19.529 -2.048 15.663 1.00 94.38 108 GLY A N 1
ATOM 844 C CA . GLY A 1 108 ? -20.182 -3.342 15.451 1.00 94.38 108 GLY A CA 1
ATOM 845 C C . GLY A 1 108 ? -19.469 -4.532 16.101 1.00 94.38 108 GLY A C 1
ATOM 846 O O . GLY A 1 108 ? -20.057 -5.607 16.188 1.00 94.38 108 GLY A O 1
ATOM 847 N N . GLU A 1 109 ? -18.230 -4.356 16.566 1.00 95.31 109 GLU A N 1
ATOM 848 C CA . GLU A 1 109 ? -17.456 -5.412 17.219 1.00 95.31 109 GLU A CA 1
ATOM 849 C C . GLU A 1 109 ? -18.162 -5.898 18.501 1.00 95.31 109 GLU A C 1
ATOM 851 O O . GLU A 1 109 ? -18.428 -5.086 19.395 1.00 95.31 109 GLU A O 1
ATOM 856 N N . PRO A 1 110 ? -18.426 -7.213 18.655 1.00 94.69 110 PRO A N 1
ATOM 857 C CA . PRO A 1 110 ? -19.097 -7.764 19.833 1.00 94.69 110 PRO A CA 1
ATOM 858 C C . PRO A 1 110 ? -18.479 -7.360 21.175 1.00 94.69 110 PRO A C 1
ATOM 860 O O . PRO A 1 110 ? -19.200 -7.202 22.162 1.00 94.69 110 PRO A O 1
ATOM 863 N N . LEU A 1 111 ? -17.159 -7.157 21.228 1.00 93.44 111 LEU A N 1
ATOM 864 C CA . LEU A 1 111 ? -16.470 -6.718 22.445 1.00 93.44 111 LEU A CA 1
ATOM 865 C C . LEU A 1 111 ? -16.897 -5.313 22.907 1.00 93.44 111 LEU A C 1
ATOM 867 O O . LEU A 1 111 ? -16.855 -5.027 24.103 1.00 93.44 111 LEU A O 1
ATOM 871 N N . ASN A 1 112 ? -17.352 -4.469 21.981 1.00 94.88 112 ASN A N 1
ATOM 872 C CA . ASN A 1 112 ? -17.786 -3.097 22.240 1.00 94.88 112 ASN A CA 1
ATOM 873 C C . ASN A 1 112 ? -19.296 -2.984 22.522 1.00 94.88 112 ASN A C 1
ATOM 875 O O . ASN A 1 112 ? -19.798 -1.882 22.734 1.00 94.88 112 ASN A O 1
ATOM 879 N N . ALA A 1 113 ? -20.028 -4.105 22.579 1.00 94.06 113 ALA A N 1
ATOM 8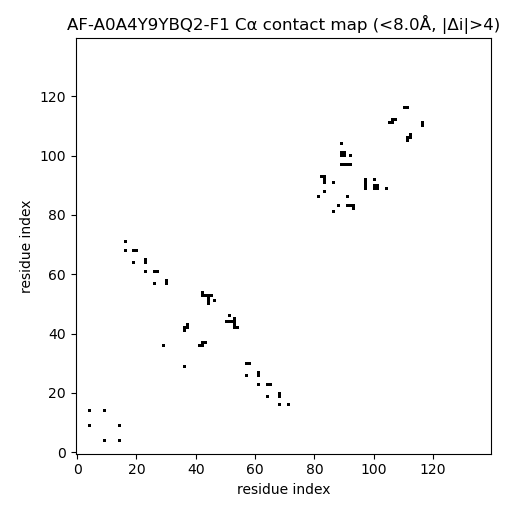80 C CA . ALA A 1 113 ? -21.465 -4.115 22.871 1.00 94.06 113 ALA A CA 1
ATOM 881 C C . ALA A 1 113 ? -21.808 -3.624 24.292 1.00 94.06 113 ALA A C 1
ATOM 883 O O . ALA A 1 113 ? -22.933 -3.200 24.556 1.00 94.06 113 ALA A O 1
ATOM 884 N N . THR A 1 114 ? -20.850 -3.687 25.219 1.00 94.94 114 THR A N 1
ATOM 885 C CA . THR A 1 114 ? -21.000 -3.230 26.605 1.00 94.94 114 THR A CA 1
ATOM 886 C C . THR A 1 114 ? -19.852 -2.308 26.984 1.00 94.94 114 THR A C 1
ATOM 888 O O . THR A 1 114 ? -18.701 -2.638 26.717 1.00 94.94 114 THR A O 1
ATOM 891 N N . GLU A 1 115 ? -20.146 -1.217 27.692 1.00 92.62 115 GLU A N 1
ATOM 892 C CA . GLU A 1 115 ? -19.126 -0.274 28.175 1.00 92.62 115 GLU A CA 1
ATOM 893 C C . GLU A 1 115 ? -18.127 -0.930 29.145 1.00 92.62 115 GLU A C 1
ATOM 895 O O . GLU A 1 115 ? -16.931 -0.652 29.102 1.00 92.62 115 GLU A O 1
ATOM 900 N N . VAL A 1 116 ? -18.607 -1.843 29.998 1.00 93.44 116 VAL A N 1
ATOM 901 C CA . VAL A 1 116 ? -17.767 -2.632 30.907 1.00 93.44 116 VAL A CA 1
ATOM 902 C C . VAL A 1 116 ? -17.742 -4.086 30.433 1.00 93.44 116 VAL A C 1
ATOM 904 O O . VAL A 1 116 ? -18.741 -4.791 30.597 1.00 93.44 116 VAL A O 1
ATOM 907 N N . PRO A 1 117 ? -16.609 -4.578 29.898 1.00 92.38 117 PRO A N 1
ATOM 908 C CA . PRO A 1 117 ? -16.504 -5.954 29.431 1.00 92.38 117 PRO A C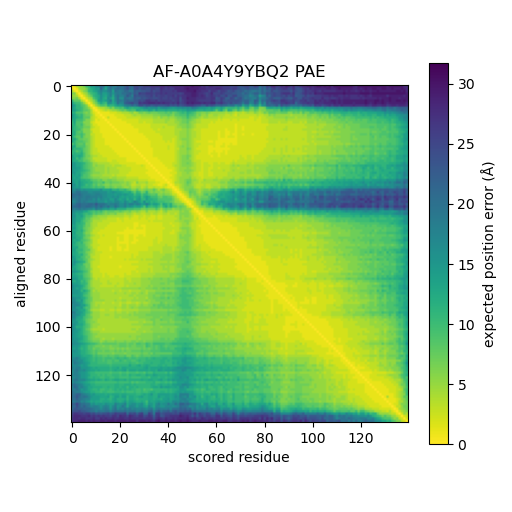A 1
ATOM 909 C C . PRO A 1 117 ? -16.689 -6.959 30.568 1.00 92.38 117 PRO A C 1
ATOM 911 O O . PRO A 1 117 ? -16.225 -6.744 31.690 1.00 92.38 117 PRO A O 1
ATOM 914 N N . ALA A 1 118 ? -17.251 -8.133 30.269 1.00 91.69 118 ALA A N 1
ATOM 915 C CA . ALA A 1 118 ? -17.388 -9.219 31.247 1.00 91.69 118 ALA A CA 1
ATOM 916 C C . ALA A 1 118 ? -16.042 -9.634 31.876 1.00 91.69 118 ALA A C 1
ATOM 918 O O . ALA A 1 118 ? -16.003 -10.072 33.028 1.00 91.69 118 ALA A O 1
ATOM 919 N N . ALA A 1 119 ? -14.935 -9.454 31.145 1.00 91.69 119 ALA A N 1
ATOM 920 C CA . ALA A 1 119 ? -13.578 -9.697 31.625 1.00 91.69 119 ALA A CA 1
ATOM 921 C C . ALA A 1 119 ? -13.1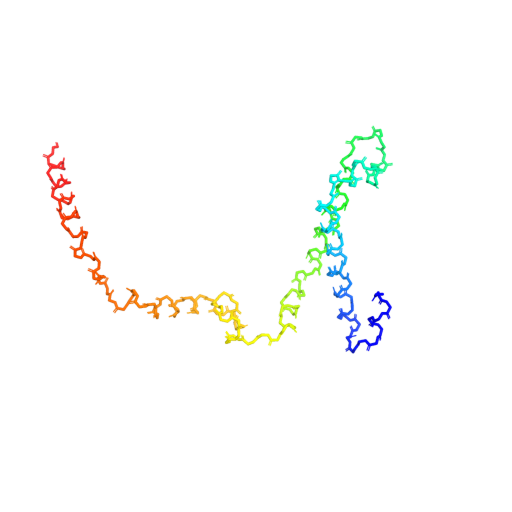72 -8.791 32.804 1.00 91.69 119 ALA A C 1
ATOM 923 O O . ALA A 1 119 ? -12.306 -9.169 33.594 1.00 91.69 119 ALA A O 1
ATOM 924 N N . TYR A 1 120 ? -13.834 -7.640 32.986 1.00 93.69 120 TYR A N 1
ATOM 925 C CA . TYR A 1 120 ? -13.562 -6.706 34.079 1.00 93.69 120 TYR A CA 1
ATOM 926 C C . TYR A 1 120 ? -13.633 -7.380 35.457 1.00 93.69 120 TYR A C 1
ATOM 928 O O . TYR A 1 120 ? -12.807 -7.097 36.323 1.00 93.69 120 TYR A O 1
ATOM 936 N N . LYS A 1 121 ? -14.537 -8.355 35.650 1.00 94.31 121 LYS A N 1
ATOM 937 C CA . LYS A 1 121 ? -14.664 -9.106 36.914 1.00 94.31 121 LYS A CA 1
ATOM 938 C C . LYS A 1 121 ? -13.371 -9.813 37.338 1.00 94.31 121 LYS A C 1
ATOM 940 O O . LYS A 1 121 ? -13.148 -10.000 38.529 1.00 94.31 121 LYS A O 1
ATOM 945 N N . HIS A 1 122 ? -12.520 -10.180 36.378 1.00 95.94 122 HIS A N 1
ATOM 946 C CA . HIS A 1 122 ? -11.261 -10.877 36.631 1.00 95.94 122 HIS A CA 1
ATOM 947 C C . HIS A 1 122 ? -10.107 -9.926 36.969 1.00 95.94 122 HIS A C 1
ATOM 949 O O . HIS A 1 122 ? -9.174 -10.327 37.655 1.00 95.94 122 HIS A O 1
ATOM 955 N N . ILE A 1 123 ? -10.180 -8.664 36.536 1.00 95.62 123 ILE A N 1
ATOM 956 C CA . ILE A 1 123 ? -9.138 -7.652 36.785 1.00 95.62 123 ILE A CA 1
ATOM 957 C C . ILE A 1 123 ? -9.511 -6.663 37.896 1.00 95.62 123 ILE A C 1
ATOM 959 O O . ILE A 1 123 ? -8.636 -5.994 38.444 1.00 95.62 123 ILE A O 1
ATOM 963 N N . LYS A 1 124 ? -10.793 -6.595 38.276 1.00 96.00 124 LYS A N 1
ATOM 964 C CA . LYS A 1 124 ? -11.328 -5.643 39.258 1.00 96.00 124 LYS A CA 1
ATOM 965 C C . LYS A 1 124 ? -10.551 -5.644 40.578 1.00 96.00 124 LYS A C 1
ATOM 967 O O . LYS A 1 124 ? -10.125 -4.585 41.028 1.00 96.00 124 LYS A O 1
ATOM 972 N N . ALA A 1 125 ? -10.305 -6.819 41.160 1.00 95.88 125 ALA A N 1
ATOM 973 C CA . ALA A 1 125 ? -9.611 -6.934 42.447 1.00 95.88 125 ALA A CA 1
ATOM 974 C C . ALA A 1 125 ? -8.175 -6.376 42.403 1.00 95.88 125 ALA A C 1
ATOM 976 O O . ALA A 1 125 ? -7.730 -5.731 43.354 1.00 95.88 125 ALA A O 1
ATOM 977 N N . ILE A 1 126 ? -7.471 -6.579 41.283 1.00 95.81 126 ILE A N 1
ATOM 978 C CA . ILE A 1 126 ? -6.106 -6.079 41.069 1.00 95.81 126 ILE A CA 1
ATOM 979 C C . ILE A 1 126 ? -6.119 -4.547 40.990 1.00 95.81 126 ILE A C 1
ATOM 981 O O . ILE A 1 126 ? -5.322 -3.883 41.657 1.00 95.81 126 ILE A O 1
ATOM 985 N N . LEU A 1 127 ? -7.062 -3.979 40.231 1.00 95.25 127 LEU A N 1
ATOM 986 C CA . LEU A 1 127 ? -7.219 -2.530 40.089 1.00 95.25 127 LEU A CA 1
ATOM 987 C C . LEU A 1 127 ? -7.556 -1.859 41.430 1.00 95.25 127 LEU A C 1
ATOM 989 O O . LEU A 1 127 ? -6.909 -0.885 41.816 1.00 95.25 127 LEU A O 1
ATOM 993 N N . GLU A 1 128 ? -8.513 -2.408 42.181 1.00 95.94 128 GLU A N 1
ATOM 994 C CA . GLU A 1 128 ? -8.918 -1.886 43.495 1.00 95.94 128 GLU A CA 1
ATOM 995 C C . GLU A 1 128 ? -7.796 -1.984 44.539 1.00 95.94 128 GLU A C 1
ATOM 997 O O . GLU A 1 128 ? -7.671 -1.125 45.416 1.00 95.94 128 GLU A O 1
ATOM 1002 N N . GLN A 1 129 ? -6.965 -3.028 44.473 1.00 94.88 129 GLN A N 1
ATOM 1003 C CA . GLN A 1 129 ? -5.790 -3.155 45.334 1.00 94.88 129 GLN A CA 1
ATOM 1004 C C . GLN A 1 129 ? -4.719 -2.111 44.991 1.00 94.88 129 GLN A C 1
ATOM 1006 O O . GLN A 1 129 ? -4.169 -1.487 45.902 1.00 94.88 129 GLN A O 1
ATOM 1011 N N . GLY A 1 130 ? -4.449 -1.885 43.702 1.00 93.81 130 GLY A N 1
ATOM 1012 C CA . GLY A 1 130 ? -3.517 -0.851 43.244 1.00 93.81 130 GLY A CA 1
ATOM 1013 C C . GLY A 1 130 ? -3.943 0.555 43.677 1.00 93.81 130 GLY A C 1
ATOM 1014 O O . GLY A 1 130 ? -3.137 1.307 44.225 1.00 93.81 130 GLY A O 1
ATOM 1015 N N . GLN A 1 131 ? -5.231 0.883 43.530 1.00 94.56 131 GLN A N 1
ATOM 1016 C CA . GLN A 1 131 ? -5.788 2.173 43.951 1.00 94.56 131 GLN A CA 1
ATOM 1017 C C . GLN A 1 131 ? -5.663 2.421 45.463 1.00 94.56 131 GLN A C 1
ATOM 1019 O O . GLN A 1 131 ? -5.400 3.551 45.874 1.00 94.56 131 GLN A O 1
ATOM 1024 N N . ARG A 1 132 ? -5.836 1.387 46.302 1.00 94.31 132 ARG A N 1
ATOM 1025 C CA . ARG A 1 132 ? -5.660 1.503 47.763 1.00 94.31 132 ARG A CA 1
ATOM 1026 C C . ARG A 1 132 ? -4.216 1.828 48.138 1.00 94.31 132 ARG A C 1
ATOM 1028 O O . ARG A 1 132 ? -3.983 2.808 48.838 1.00 94.31 132 ARG A O 1
ATOM 1035 N N . ARG A 1 133 ? -3.257 1.077 47.591 1.00 92.38 133 ARG A N 1
ATOM 1036 C CA . ARG A 1 133 ? -1.821 1.287 47.844 1.00 92.38 133 ARG A CA 1
ATOM 1037 C C . ARG A 1 133 ? -1.339 2.672 47.408 1.00 92.38 133 ARG A C 1
ATOM 1039 O O . ARG A 1 133 ? -0.575 3.303 48.129 1.00 92.38 133 ARG A O 1
ATOM 1046 N N . ALA A 1 134 ? -1.811 3.173 46.264 1.00 90.81 134 ALA A N 1
ATOM 1047 C CA . ALA A 1 134 ? -1.463 4.515 45.789 1.00 90.81 134 ALA A CA 1
ATOM 1048 C C . ALA A 1 134 ? -1.940 5.622 46.750 1.00 90.81 134 ALA A C 1
ATOM 1050 O O . ALA A 1 134 ? -1.210 6.576 47.007 1.00 90.81 134 ALA A O 1
ATOM 1051 N N . LYS A 1 135 ? -3.141 5.480 47.331 1.00 90.00 135 LYS A N 1
ATOM 1052 C CA . LYS A 1 135 ? -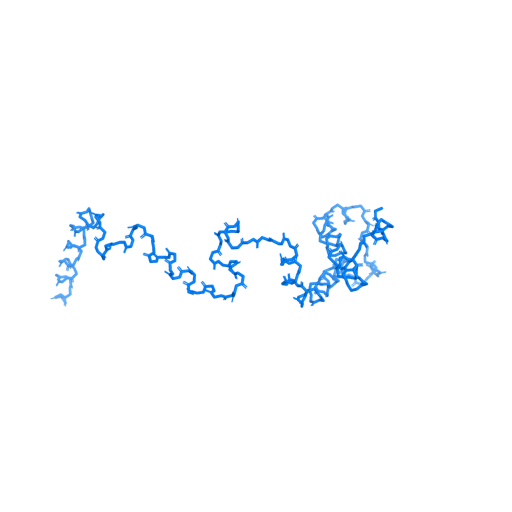3.673 6.427 48.330 1.00 90.00 135 LYS A CA 1
ATOM 1053 C C . LYS A 1 135 ? -2.925 6.378 49.663 1.00 90.00 135 LYS A C 1
ATOM 1055 O O . LYS A 1 135 ? -2.863 7.390 50.353 1.00 90.00 135 LYS A O 1
ATOM 1060 N N . GLU A 1 136 ? -2.398 5.217 50.036 1.00 84.12 136 GLU A N 1
ATOM 1061 C CA . GLU A 1 136 ? -1.577 5.044 51.240 1.00 84.12 136 GLU A CA 1
ATOM 1062 C C . GLU A 1 136 ? -0.174 5.642 51.055 1.00 84.12 136 GLU A C 1
ATOM 1064 O O . GLU A 1 136 ? 0.313 6.325 51.949 1.00 84.12 136 GLU A O 1
ATOM 1069 N N . GLY A 1 137 ? 0.443 5.462 49.881 1.00 73.31 137 GLY A N 1
ATOM 1070 C CA . GLY A 1 137 ? 1.766 6.017 49.565 1.00 73.31 137 GLY A CA 1
ATOM 1071 C C . GLY A 1 137 ? 1.798 7.535 49.338 1.00 73.31 137 GLY A C 1
ATOM 1072 O O . GLY A 1 137 ? 2.827 8.152 49.573 1.00 73.31 137 GLY A O 1
ATOM 1073 N N . ALA A 1 138 ? 0.683 8.152 48.932 1.00 60.16 138 ALA A N 1
ATOM 1074 C CA . ALA A 1 138 ? 0.570 9.604 48.728 1.00 60.16 138 ALA A CA 1
ATOM 1075 C C . ALA A 1 138 ? 0.347 10.418 50.025 1.00 60.16 138 ALA A C 1
ATOM 1077 O O . ALA A 1 138 ? 0.146 11.628 49.961 1.00 60.16 138 ALA A O 1
ATOM 1078 N N . LYS A 1 139 ? 0.313 9.759 51.192 1.00 55.25 139 LYS A N 1
ATOM 1079 C CA . LYS A 1 139 ? 0.135 10.387 52.517 1.00 55.25 139 LYS A CA 1
ATOM 1080 C C . LYS A 1 139 ? 1.452 10.617 53.283 1.00 55.25 139 LYS A C 1
ATOM 1082 O O . LYS A 1 139 ? 1.393 10.939 54.469 1.00 55.25 139 LYS A O 1
ATOM 1087 N N . LEU A 1 140 ? 2.601 10.441 52.630 1.00 45.88 140 LEU A N 1
ATOM 1088 C CA . LEU A 1 140 ? 3.941 10.771 53.135 1.00 45.88 140 LEU A CA 1
ATOM 1089 C C . LEU A 1 140 ? 4.455 12.039 52.448 1.00 45.88 140 LEU A C 1
ATOM 1091 O O . LEU A 1 140 ? 5.176 12.799 53.127 1.00 45.88 140 LEU A O 1
#

Nearest PDB structures (foldseek):
  5k3h-assembly2_D  TM=8.831E-01  e=1.140E-03  Caenorhabditis elegans
  5k3i-assembly2_D  TM=8.471E-01  e=9.007E-04  Caenorhabditis elegans
  5ys9-assembly1_A  TM=8.801E-01  e=2.926E-03  Yarrowia lipolytica CLIB122

Sequence (140 aa):
MINELRDASVGEKGREVLKRVFHLYLLVTAEEALVDLLAFGLLRPEEPWQGGDPTTSLRVAIGELCRALVPEVIALTDAFGFSDWELDSALGVYDGRVYNALWERAKGEPLNATEVPAAYKHIKAILEQGQRRAKEGAKL

Radius of gyration: 28.15 Å; Cα contacts (8 Å, |Δi|>4): 53; chains: 1; bounding box: 59×23×83 Å